Protein AF-A0A2N3PRE5-F1 (afdb_monomer_lite)

Sequence (59 aa):
MESAAVSDPSKLAAAIKDIEGFVDDPLFRTKIGKEYRLDQIDEAMAYEAAPGARAVLVS

Foldseek 3Di:
DDPPQPPDVVSVVVVVVVVVVCCPPPQQQADAPEEDEPVCVVVQVVDDDDPRYHYHYDD

Structure (mmCIF, N/CA/C/O backbone):
data_AF-A0A2N3PRE5-F1
#
_entry.id   AF-A0A2N3PRE5-F1
#
loop_
_atom_site.group_PDB
_atom_site.id
_atom_site.type_symbol
_atom_site.label_atom_id
_atom_site.label_alt_id
_atom_site.label_comp_id
_atom_site.label_asym_id
_atom_site.label_entity_id
_atom_site.label_seq_id
_atom_site.pdbx_PDB_ins_code
_atom_site.Cartn_x
_atom_site.Cartn_y
_atom_site.Cartn_z
_atom_site.occupancy
_atom_site.B_iso_or_equiv
_atom_site.auth_seq_id
_atom_site.auth_comp_id
_atom_site.auth_asym_id
_atom_site.auth_atom_id
_atom_site.pdbx_PDB_model_num
ATOM 1 N N . MET A 1 1 ? 15.439 -18.555 -5.413 1.00 44.03 1 MET A N 1
ATOM 2 C CA . MET A 1 1 ? 14.891 -17.801 -6.556 1.00 44.03 1 MET A CA 1
ATOM 3 C C . MET A 1 1 ? 15.217 -16.343 -6.281 1.00 44.03 1 MET A C 1
ATOM 5 O O . MET A 1 1 ? 14.460 -15.672 -5.599 1.00 44.03 1 MET A O 1
ATOM 9 N N . GLU A 1 2 ? 16.431 -15.920 -6.633 1.00 47.53 2 GLU A N 1
ATOM 10 C CA . GLU A 1 2 ? 16.896 -14.550 -6.385 1.00 47.53 2 GLU A CA 1
ATOM 11 C C . GLU A 1 2 ? 16.313 -13.617 -7.450 1.00 47.53 2 GLU A C 1
ATOM 13 O O . GLU A 1 2 ? 16.363 -13.923 -8.643 1.00 47.53 2 GLU A O 1
ATOM 18 N N . SER A 1 3 ? 15.737 -12.493 -7.018 1.00 46.94 3 SER A N 1
ATOM 19 C CA . SER A 1 3 ? 15.229 -11.441 -7.900 1.00 46.94 3 SER A CA 1
ATOM 20 C C . SER A 1 3 ? 16.385 -10.789 -8.662 1.00 46.94 3 SER A C 1
ATOM 22 O O . SER A 1 3 ? 16.937 -9.778 -8.237 1.00 46.94 3 SER A O 1
ATOM 24 N N . ALA A 1 4 ? 16.722 -11.342 -9.828 1.00 55.00 4 ALA A N 1
ATOM 25 C CA . ALA A 1 4 ? 17.754 -10.839 -10.742 1.00 55.00 4 ALA A CA 1
ATOM 26 C C . ALA A 1 4 ? 17.478 -9.423 -11.303 1.00 55.00 4 ALA A C 1
ATOM 28 O O . ALA A 1 4 ? 18.285 -8.886 -12.059 1.00 55.00 4 ALA A O 1
ATOM 29 N N . ALA A 1 5 ? 16.346 -8.809 -10.944 1.00 51.56 5 ALA A N 1
ATOM 30 C CA . ALA A 1 5 ? 15.940 -7.481 -11.392 1.00 51.56 5 ALA A CA 1
ATOM 31 C C . ALA A 1 5 ? 16.627 -6.321 -10.641 1.00 51.56 5 ALA A C 1
ATOM 33 O O . ALA A 1 5 ? 16.574 -5.193 -11.118 1.00 51.56 5 ALA A O 1
ATOM 34 N N . VAL A 1 6 ? 17.276 -6.568 -9.494 1.00 56.12 6 VAL A N 1
ATOM 35 C CA . VAL A 1 6 ? 17.830 -5.490 -8.641 1.00 56.12 6 VAL A CA 1
ATOM 36 C C . VAL A 1 6 ? 19.338 -5.273 -8.852 1.00 56.12 6 VAL A C 1
ATOM 38 O O . VAL A 1 6 ? 19.862 -4.212 -8.529 1.00 56.12 6 VAL A O 1
ATOM 41 N N . SER A 1 7 ? 20.054 -6.246 -9.422 1.00 64.56 7 SER A N 1
ATOM 42 C CA . SER A 1 7 ? 21.526 -6.217 -9.505 1.00 64.56 7 SER A CA 1
ATOM 43 C C . SER A 1 7 ? 22.090 -5.535 -10.759 1.00 64.56 7 SER A C 1
ATOM 45 O O . SER A 1 7 ? 23.297 -5.322 -10.837 1.00 64.56 7 SER A O 1
ATOM 47 N N . ASP A 1 8 ? 21.246 -5.202 -11.740 1.00 75.00 8 ASP A N 1
ATOM 48 C CA . ASP A 1 8 ? 21.643 -4.529 -12.981 1.00 75.00 8 ASP A CA 1
ATOM 49 C C . ASP A 1 8 ? 20.993 -3.133 -13.049 1.00 75.00 8 ASP A C 1
ATOM 51 O O . ASP A 1 8 ? 19.794 -3.027 -13.328 1.00 75.00 8 ASP A O 1
ATOM 55 N N . PRO A 1 9 ? 21.764 -2.055 -12.814 1.00 74.19 9 PRO A N 1
ATOM 56 C CA . PRO A 1 9 ? 21.251 -0.686 -12.794 1.00 74.19 9 PRO A CA 1
ATOM 57 C C . PRO A 1 9 ? 20.545 -0.262 -14.088 1.00 74.19 9 PRO A C 1
ATOM 59 O O . PRO A 1 9 ? 19.612 0.538 -14.045 1.00 74.19 9 PRO A O 1
ATOM 62 N N . SER A 1 10 ? 20.953 -0.807 -15.240 1.00 76.50 10 SER A N 1
ATOM 63 C CA . SER A 1 10 ? 20.338 -0.465 -16.530 1.00 76.50 10 SER A CA 1
ATOM 64 C C . SER A 1 10 ? 18.980 -1.142 -16.691 1.00 76.50 10 SER A C 1
ATOM 66 O O . SER A 1 10 ? 18.033 -0.530 -17.184 1.00 76.50 10 SER A O 1
ATOM 68 N N . LYS A 1 11 ? 18.858 -2.392 -16.226 1.00 77.25 11 LYS A N 1
ATOM 69 C CA . LYS A 1 11 ? 17.573 -3.106 -16.194 1.00 77.25 11 LYS A CA 1
ATOM 70 C C . LYS A 1 11 ? 16.615 -2.506 -15.171 1.00 77.25 11 LYS A C 1
ATOM 72 O O . LYS A 1 11 ? 15.424 -2.429 -15.449 1.00 77.25 11 LYS A O 1
ATOM 77 N N . LEU A 1 12 ? 17.133 -2.034 -14.036 1.00 76.56 12 LEU A N 1
ATOM 78 C CA . LEU A 1 12 ? 16.346 -1.314 -13.039 1.00 76.56 12 LEU A CA 1
ATOM 79 C C . LEU A 1 12 ? 15.768 -0.016 -13.621 1.00 76.56 12 LEU A C 1
ATOM 81 O O . LEU A 1 12 ? 14.571 0.221 -13.502 1.00 76.56 12 LEU A O 1
ATOM 85 N N . ALA A 1 13 ? 16.586 0.790 -14.304 1.00 78.94 13 ALA A N 1
ATOM 86 C CA . ALA A 1 13 ? 16.130 2.034 -14.926 1.00 78.94 13 ALA A CA 1
ATOM 87 C C . ALA A 1 13 ? 15.076 1.798 -16.023 1.00 78.94 13 ALA A C 1
ATOM 89 O O . ALA A 1 13 ? 14.091 2.532 -16.097 1.00 78.94 13 ALA A O 1
ATOM 90 N N . ALA A 1 14 ? 1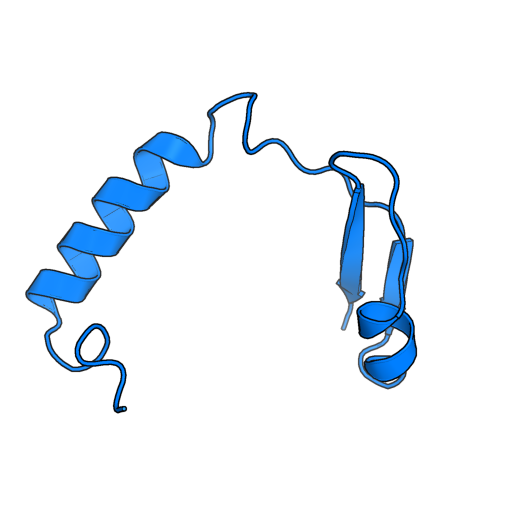5.253 0.761 -16.848 1.00 81.88 14 ALA A N 1
ATOM 91 C CA . ALA A 1 14 ? 14.265 0.379 -17.856 1.00 81.88 14 ALA A CA 1
ATOM 92 C C . ALA A 1 14 ? 12.942 -0.068 -17.214 1.00 81.88 14 ALA A C 1
ATOM 94 O O . ALA A 1 14 ? 11.884 0.422 -17.593 1.00 81.88 14 ALA A O 1
ATOM 95 N N . ALA A 1 15 ? 13.006 -0.924 -16.190 1.00 79.94 15 ALA A N 1
ATOM 96 C CA . ALA A 1 15 ? 11.821 -1.388 -15.475 1.00 79.94 15 ALA A CA 1
ATOM 97 C C . ALA A 1 15 ? 11.069 -0.242 -14.779 1.00 79.94 15 ALA A C 1
ATOM 99 O O . ALA A 1 15 ? 9.843 -0.216 -14.811 1.00 79.94 15 ALA A O 1
ATOM 100 N N . ILE A 1 16 ? 11.783 0.723 -14.187 1.00 81.19 16 ILE A N 1
ATOM 101 C CA . ILE A 1 16 ? 11.168 1.916 -13.585 1.00 81.19 16 ILE A CA 1
ATOM 102 C C . ILE A 1 16 ? 10.422 2.722 -14.650 1.00 81.19 16 ILE A C 1
ATOM 104 O O . ILE A 1 16 ? 9.245 3.015 -14.464 1.00 81.19 16 ILE A O 1
ATOM 108 N N . LYS A 1 17 ? 11.073 3.022 -15.779 1.00 81.75 17 LYS A N 1
ATOM 109 C CA . LYS A 1 17 ? 10.466 3.793 -16.872 1.00 81.75 17 LYS A CA 1
ATOM 110 C C . LYS A 1 17 ? 9.229 3.106 -17.456 1.00 81.75 17 LYS A C 1
ATOM 112 O O . LYS A 1 17 ? 8.251 3.775 -17.782 1.00 81.75 17 LYS A O 1
ATOM 117 N N . ASP A 1 18 ? 9.268 1.783 -17.583 1.00 81.62 18 ASP A N 1
ATOM 118 C CA . ASP A 1 18 ? 8.122 1.007 -18.049 1.00 81.62 18 ASP A CA 1
ATOM 119 C C . ASP A 1 18 ? 6.962 1.093 -17.049 1.00 81.62 18 ASP A C 1
ATOM 121 O O . ASP A 1 18 ? 5.824 1.298 -17.459 1.00 81.62 18 ASP A O 1
ATOM 125 N N . ILE A 1 19 ? 7.237 1.006 -15.742 1.00 78.56 19 ILE A N 1
ATOM 126 C CA . ILE A 1 19 ? 6.218 1.098 -14.685 1.00 78.56 19 ILE A CA 1
ATOM 127 C C . ILE A 1 19 ? 5.620 2.508 -14.592 1.00 78.56 19 ILE A C 1
ATOM 129 O O . ILE A 1 19 ? 4.407 2.628 -14.423 1.00 78.56 19 ILE A O 1
ATOM 133 N N . GLU A 1 20 ? 6.428 3.566 -14.730 1.00 77.44 20 GLU A N 1
ATOM 134 C CA . GLU A 1 20 ? 5.978 4.968 -14.667 1.00 77.44 20 GLU A CA 1
ATOM 135 C C . GLU A 1 20 ? 4.815 5.251 -15.626 1.00 77.44 20 GLU A C 1
ATOM 137 O O . GLU A 1 20 ? 3.854 5.916 -15.243 1.00 77.44 20 GLU A O 1
ATOM 142 N N . GLY A 1 21 ? 4.847 4.682 -16.836 1.00 71.06 21 GLY A N 1
ATOM 143 C CA . GLY A 1 21 ? 3.780 4.846 -17.828 1.00 71.06 21 GLY A CA 1
ATOM 144 C C . GLY A 1 21 ? 2.429 4.245 -17.421 1.00 71.06 21 GLY A C 1
ATOM 145 O O . GLY A 1 21 ? 1.403 4.626 -17.980 1.00 71.06 21 GLY A O 1
ATOM 146 N N . PHE A 1 22 ? 2.410 3.335 -16.445 1.00 72.19 22 PHE A N 1
ATOM 147 C CA . PHE A 1 22 ? 1.193 2.689 -15.954 1.00 72.19 22 PHE A CA 1
ATOM 148 C C . PHE A 1 22 ? 0.636 3.334 -14.682 1.00 72.19 22 PHE A C 1
ATOM 150 O O . PHE A 1 22 ? -0.528 3.117 -1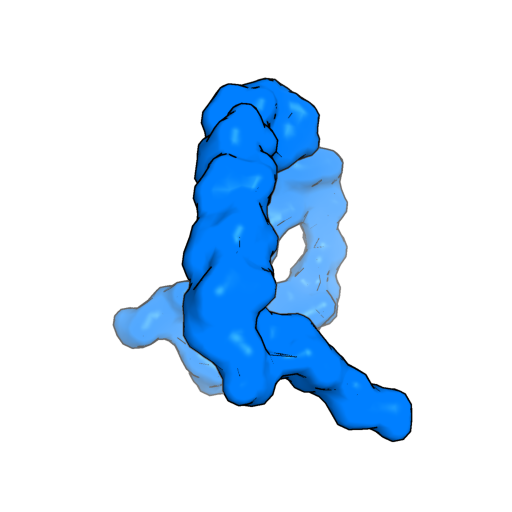4.363 1.00 72.19 22 PHE A O 1
ATOM 157 N N . VAL A 1 23 ? 1.417 4.134 -13.950 1.00 68.75 23 VAL A N 1
ATOM 158 C CA . VAL A 1 23 ? 0.981 4.695 -12.654 1.00 68.75 23 VAL A CA 1
ATOM 159 C C . VAL A 1 23 ? -0.237 5.618 -12.801 1.00 68.75 23 VAL A C 1
ATOM 161 O O . VAL A 1 23 ? -1.102 5.637 -11.924 1.00 68.75 23 VAL A O 1
ATOM 164 N N . ASP A 1 24 ? -0.346 6.323 -13.927 1.00 68.50 24 ASP A N 1
ATOM 165 C CA . ASP A 1 24 ? -1.471 7.218 -14.219 1.00 68.50 24 ASP A CA 1
ATOM 166 C C . ASP A 1 24 ? -2.685 6.512 -14.850 1.00 68.50 24 ASP A C 1
ATOM 168 O O . ASP A 1 24 ? -3.745 7.131 -15.011 1.00 68.50 24 ASP A O 1
ATOM 172 N N . ASP A 1 25 ? -2.573 5.225 -15.201 1.00 73.38 25 ASP A N 1
ATOM 173 C CA . ASP A 1 25 ? -3.680 4.484 -15.802 1.00 73.38 25 ASP A CA 1
ATOM 174 C C . ASP A 1 25 ? -4.824 4.328 -14.774 1.00 73.38 25 ASP A C 1
ATOM 176 O O . ASP A 1 25 ? -4.603 3.881 -13.638 1.00 73.38 25 ASP A O 1
ATOM 180 N N . PRO A 1 26 ? -6.077 4.665 -15.141 1.00 72.50 26 PRO A N 1
ATOM 181 C CA . PRO A 1 26 ? -7.246 4.471 -14.288 1.00 72.50 26 PRO A CA 1
ATOM 182 C C . PRO A 1 26 ? -7.393 3.060 -13.696 1.00 72.50 26 PRO A C 1
ATOM 184 O O . PRO A 1 26 ? -8.019 2.926 -12.646 1.00 72.50 26 PRO A O 1
ATOM 187 N N . LEU A 1 27 ? -6.824 2.030 -14.331 1.00 71.25 27 LEU A N 1
ATOM 188 C CA . LEU A 1 27 ? -6.804 0.649 -13.841 1.00 71.25 27 LEU A CA 1
ATOM 189 C C . LEU A 1 27 ? -5.936 0.461 -12.589 1.00 71.25 27 LEU A C 1
ATOM 191 O O . LEU A 1 27 ? -6.241 -0.401 -11.765 1.00 71.25 27 LEU A O 1
ATOM 195 N N . PHE A 1 28 ? -4.885 1.268 -12.420 1.00 69.12 28 PHE A N 1
ATOM 196 C CA . PHE A 1 28 ? -3.982 1.212 -11.265 1.00 69.12 28 PHE A CA 1
ATOM 197 C C . PHE A 1 28 ? -4.285 2.283 -10.213 1.00 69.12 28 PHE A C 1
ATOM 199 O O . PHE A 1 28 ? -3.639 2.315 -9.162 1.00 69.12 28 PHE A O 1
ATOM 206 N N . ARG A 1 29 ? -5.312 3.118 -10.433 1.00 70.56 29 ARG A N 1
ATOM 207 C CA . ARG A 1 29 ? -5.791 4.062 -9.419 1.00 70.56 29 ARG A CA 1
ATOM 208 C C . ARG A 1 29 ? -6.248 3.321 -8.171 1.00 70.56 29 ARG A C 1
ATOM 210 O O . ARG A 1 29 ? -7.315 2.709 -8.127 1.00 70.56 29 ARG A O 1
ATOM 217 N N . THR A 1 30 ? -5.452 3.455 -7.122 1.00 73.38 30 THR A N 1
ATOM 218 C CA . THR A 1 30 ? -5.812 3.029 -5.776 1.00 73.38 30 THR A CA 1
ATOM 219 C C . THR A 1 30 ? -6.292 4.224 -4.957 1.00 73.38 30 THR A C 1
ATOM 221 O O . THR A 1 30 ? -5.957 5.377 -5.228 1.00 73.38 30 THR A O 1
ATOM 224 N N . LYS A 1 31 ? -7.139 3.955 -3.967 1.00 80.56 31 LYS A N 1
ATOM 225 C CA . LYS A 1 31 ? -7.604 4.912 -2.964 1.00 80.56 31 LYS A CA 1
ATOM 226 C C . LYS A 1 31 ? -7.117 4.449 -1.595 1.00 80.56 31 LYS A C 1
ATOM 228 O O . LYS A 1 31 ? -7.007 3.246 -1.346 1.00 80.56 31 LYS A O 1
ATOM 233 N N . ILE A 1 32 ? -6.867 5.395 -0.696 1.00 82.88 32 ILE A N 1
ATOM 234 C CA . ILE A 1 32 ? -6.552 5.073 0.698 1.00 82.88 32 ILE A CA 1
ATOM 235 C C . ILE A 1 32 ? -7.816 4.491 1.338 1.00 82.88 32 ILE A C 1
ATOM 237 O O . ILE A 1 32 ? -8.857 5.144 1.369 1.00 82.88 32 ILE A O 1
ATOM 241 N N . GLY A 1 33 ? -7.732 3.236 1.781 1.00 84.62 33 GLY A N 1
ATOM 242 C CA . GLY A 1 33 ? -8.817 2.531 2.460 1.00 84.62 33 GLY A CA 1
ATOM 243 C C . GLY A 1 33 ? -8.781 2.758 3.967 1.00 84.62 33 GLY A C 1
ATOM 244 O O . GLY A 1 33 ? -9.783 3.151 4.560 1.00 84.62 33 GLY A O 1
ATOM 245 N N . LYS A 1 34 ? -7.615 2.530 4.582 1.00 88.69 34 LYS A N 1
ATOM 246 C CA . LYS A 1 34 ? -7.384 2.768 6.009 1.00 88.69 34 LYS A CA 1
ATOM 247 C C . LYS A 1 34 ? -5.902 2.996 6.298 1.00 88.69 34 LYS A C 1
ATOM 249 O O . LYS A 1 34 ? -5.045 2.360 5.687 1.00 88.69 34 LYS A O 1
ATOM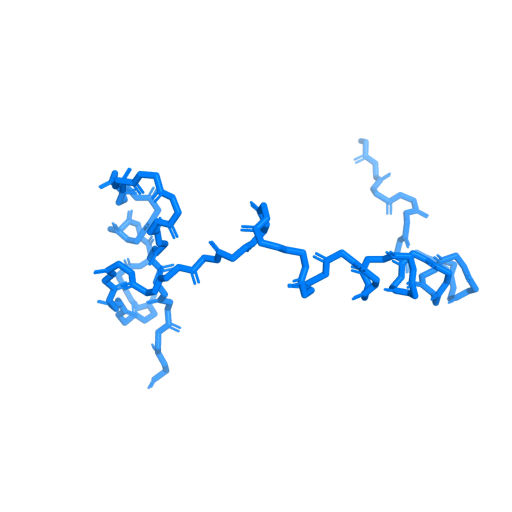 254 N N . GLU A 1 35 ? -5.627 3.889 7.239 1.00 92.50 35 GLU A N 1
ATOM 255 C CA . GLU A 1 35 ? -4.281 4.150 7.742 1.00 92.50 35 GLU A CA 1
ATOM 256 C C . GLU A 1 35 ? -3.983 3.285 8.967 1.00 92.50 35 GLU A C 1
ATOM 258 O O . GLU A 1 35 ? -4.845 3.063 9.823 1.00 92.50 35 GLU A O 1
ATOM 263 N N . TYR A 1 36 ? -2.747 2.807 9.033 1.00 91.88 36 TYR A N 1
ATOM 264 C CA . TYR A 1 36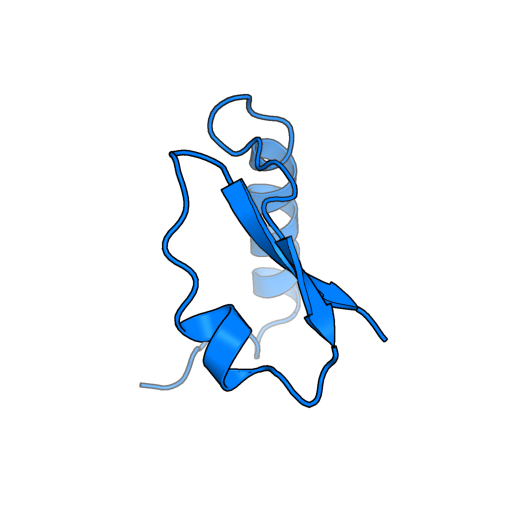 ? -2.215 1.988 10.109 1.00 91.88 36 TYR A CA 1
ATOM 265 C C . TYR A 1 36 ? -0.862 2.542 10.529 1.00 91.88 36 TYR A C 1
ATOM 267 O O . TYR A 1 36 ? -0.062 2.955 9.692 1.00 91.88 36 TYR A O 1
ATOM 275 N N . ARG A 1 37 ? -0.583 2.527 11.829 1.00 92.44 37 ARG A N 1
ATOM 276 C CA . ARG A 1 37 ? 0.759 2.828 12.326 1.00 92.44 37 ARG A CA 1
ATOM 277 C C . ARG A 1 37 ? 1.697 1.662 12.009 1.00 92.44 37 ARG A C 1
ATOM 279 O O . ARG A 1 37 ? 1.251 0.528 11.834 1.00 92.44 37 ARG A O 1
ATOM 286 N N . LEU A 1 38 ? 3.001 1.928 11.965 1.00 88.44 38 LEU A N 1
ATOM 287 C CA . LEU A 1 38 ? 4.030 0.910 11.699 1.00 88.44 38 LEU A CA 1
ATOM 288 C C . LEU A 1 38 ? 3.966 -0.307 12.638 1.00 88.44 38 LEU A C 1
ATOM 290 O O . LEU A 1 38 ? 4.252 -1.421 12.210 1.00 88.44 38 LEU A O 1
ATOM 294 N N . ASP A 1 39 ? 3.564 -0.117 13.895 1.00 92.62 39 ASP A N 1
ATOM 295 C CA . ASP A 1 39 ? 3.394 -1.197 14.875 1.00 92.62 39 ASP A CA 1
ATOM 296 C C . ASP A 1 39 ? 2.141 -2.061 14.636 1.00 92.62 39 ASP A C 1
ATOM 298 O O . ASP A 1 39 ? 1.999 -3.112 15.251 1.00 92.62 39 ASP A O 1
ATOM 302 N N . GLN A 1 40 ? 1.261 -1.663 13.714 1.00 91.25 40 GLN A N 1
ATOM 303 C CA . GLN A 1 40 ? 0.038 -2.379 13.334 1.00 91.25 40 GLN A CA 1
ATOM 304 C C . GLN A 1 40 ? 0.187 -3.088 11.980 1.00 91.25 40 GLN A C 1
ATOM 306 O O . GLN A 1 40 ? -0.791 -3.273 11.254 1.00 91.25 40 GLN A O 1
ATOM 311 N N . ILE A 1 41 ? 1.413 -3.473 11.611 1.00 90.81 41 ILE A N 1
ATOM 312 C CA . ILE A 1 41 ? 1.708 -4.060 10.298 1.00 90.81 41 ILE A CA 1
ATOM 313 C C . ILE A 1 41 ? 0.886 -5.321 10.013 1.00 90.81 41 ILE A C 1
ATOM 315 O O . ILE A 1 41 ? 0.374 -5.474 8.908 1.00 90.81 41 ILE A O 1
ATOM 319 N N . ASP A 1 42 ? 0.676 -6.177 11.012 1.00 92.44 42 ASP A N 1
ATOM 320 C CA . ASP A 1 42 ? -0.113 -7.400 10.848 1.00 92.44 42 ASP A CA 1
ATOM 321 C C . ASP A 1 42 ? -1.589 -7.084 10.557 1.00 92.44 42 ASP A C 1
ATOM 323 O O . ASP A 1 42 ? -2.222 -7.726 9.719 1.00 92.44 42 ASP A O 1
ATOM 327 N N . GLU A 1 43 ? -2.132 -6.035 11.180 1.00 88.75 43 GLU A N 1
ATOM 328 C CA . GLU A 1 43 ? -3.504 -5.568 10.950 1.00 88.75 43 GLU A CA 1
ATOM 329 C C . GLU A 1 43 ? -3.662 -4.913 9.571 1.00 88.75 43 GLU A C 1
ATOM 331 O O . GLU A 1 43 ? -4.705 -5.058 8.931 1.00 88.75 43 GLU A O 1
ATOM 336 N N . ALA A 1 44 ? -2.628 -4.205 9.105 1.00 89.12 44 ALA A N 1
ATOM 337 C CA . ALA A 1 44 ? -2.577 -3.644 7.760 1.00 89.12 44 ALA A CA 1
ATOM 338 C C . ALA A 1 44 ? -2.515 -4.751 6.695 1.00 89.12 44 ALA A C 1
ATOM 340 O O . ALA A 1 44 ? -3.187 -4.661 5.669 1.00 89.12 44 ALA A O 1
ATOM 341 N N . MET A 1 45 ? -1.751 -5.817 6.957 1.00 89.19 45 MET A N 1
ATOM 342 C CA . MET A 1 45 ? -1.643 -6.986 6.079 1.00 89.19 45 MET A CA 1
ATOM 343 C C . MET A 1 45 ? -2.940 -7.802 6.025 1.00 89.19 45 MET A C 1
ATOM 345 O O . MET A 1 45 ? -3.262 -8.366 4.982 1.00 89.19 45 MET A O 1
ATOM 349 N N . ALA A 1 46 ? -3.699 -7.840 7.122 1.00 91.31 46 ALA A N 1
ATOM 350 C CA . ALA A 1 46 ? -4.995 -8.511 7.204 1.00 91.31 46 ALA A CA 1
ATOM 351 C C . ALA A 1 46 ? -6.174 -7.664 6.680 1.00 91.31 46 ALA A C 1
ATOM 353 O O . ALA A 1 46 ? -7.320 -8.111 6.731 1.00 91.31 46 ALA A O 1
ATOM 354 N N . TYR A 1 47 ? -5.934 -6.438 6.203 1.00 88.19 47 TYR A N 1
ATOM 355 C CA . TYR A 1 47 ? -6.996 -5.551 5.735 1.00 88.19 47 TYR A CA 1
ATOM 356 C C . TYR A 1 47 ? -7.638 -6.064 4.438 1.00 88.19 47 TYR A C 1
ATOM 358 O O . TYR A 1 47 ? -7.060 -5.982 3.352 1.00 88.19 47 TYR A O 1
ATOM 366 N N . GLU A 1 48 ? -8.879 -6.535 4.545 1.00 82.44 48 GLU A N 1
ATOM 367 C CA . GLU A 1 48 ? -9.724 -6.827 3.392 1.00 82.44 48 GLU A CA 1
ATOM 368 C C . GLU A 1 48 ? -10.366 -5.541 2.867 1.00 82.44 48 GLU A C 1
ATOM 370 O O . GLU A 1 48 ? -11.083 -4.831 3.576 1.00 82.44 48 GLU A O 1
ATOM 375 N N . ALA A 1 49 ? -10.098 -5.232 1.602 1.00 78.12 49 ALA A N 1
ATOM 376 C CA . ALA A 1 49 ? -10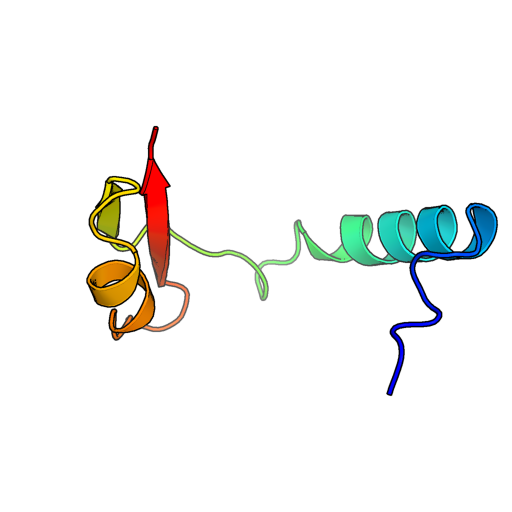.482 -3.972 0.993 1.00 78.12 49 ALA A CA 1
ATOM 377 C C . ALA A 1 49 ? -11.512 -4.166 -0.124 1.00 78.12 49 ALA A C 1
ATOM 379 O O . ALA A 1 49 ? -11.459 -5.132 -0.888 1.00 78.12 49 ALA A O 1
ATOM 380 N N . ALA A 1 50 ? -12.406 -3.187 -0.281 1.00 77.44 50 ALA A N 1
ATOM 381 C CA . ALA A 1 50 ? -13.183 -3.043 -1.508 1.00 77.44 50 ALA A CA 1
ATOM 382 C C . ALA A 1 50 ? -12.243 -2.806 -2.716 1.00 77.44 50 ALA A C 1
ATOM 384 O O . ALA A 1 50 ? -11.123 -2.319 -2.526 1.00 77.44 50 ALA A O 1
ATOM 385 N N . PRO A 1 51 ? -12.667 -3.098 -3.963 1.00 76.75 51 PRO A N 1
ATOM 386 C CA . PRO A 1 51 ? -11.816 -2.946 -5.141 1.00 76.75 51 PRO A CA 1
ATOM 387 C C . PRO A 1 51 ? -11.160 -1.562 -5.218 1.00 76.75 51 PRO A C 1
ATOM 389 O O . PRO A 1 51 ? -11.834 -0.532 -5.195 1.00 76.75 51 PRO A O 1
ATOM 392 N N . GLY A 1 52 ? -9.829 -1.548 -5.290 1.00 71.94 52 GLY A N 1
ATOM 393 C CA . GLY A 1 52 ? -9.031 -0.325 -5.381 1.00 71.94 52 GLY A CA 1
ATOM 394 C C . GLY A 1 52 ? -8.720 0.364 -4.048 1.00 71.94 52 GLY A C 1
ATOM 395 O O . GLY A 1 52 ? -7.916 1.290 -4.055 1.00 71.94 52 GLY A O 1
ATOM 396 N N . ALA A 1 53 ? -9.272 -0.065 -2.910 1.00 82.75 53 ALA A N 1
ATOM 397 C CA . ALA A 1 53 ? -8.865 0.445 -1.599 1.00 82.75 53 ALA A CA 1
ATOM 398 C C . ALA A 1 53 ? -7.620 -0.300 -1.081 1.00 82.75 53 ALA A C 1
ATOM 400 O O . ALA A 1 53 ? -7.487 -1.510 -1.266 1.00 82.75 53 ALA A O 1
ATOM 401 N N . ARG A 1 54 ? -6.684 0.414 -0.447 1.00 84.38 54 ARG A N 1
ATOM 402 C CA . ARG A 1 54 ? -5.456 -0.166 0.127 1.00 84.38 54 ARG A CA 1
ATOM 403 C C . ARG A 1 54 ? -5.224 0.314 1.557 1.00 84.38 54 ARG A C 1
ATOM 405 O O . ARG A 1 54 ? -5.526 1.464 1.878 1.00 84.38 54 ARG A O 1
ATOM 412 N N . ALA A 1 55 ? -4.682 -0.565 2.397 1.00 86.88 55 ALA A N 1
ATOM 413 C CA . ALA A 1 55 ? -4.112 -0.163 3.677 1.00 86.88 55 ALA A CA 1
ATOM 414 C C . ALA A 1 55 ? -2.822 0.634 3.435 1.00 86.88 55 ALA A C 1
ATOM 416 O O . ALA A 1 55 ? -2.033 0.280 2.558 1.00 86.88 55 ALA A O 1
ATOM 417 N N . VAL A 1 56 ? -2.620 1.702 4.203 1.00 88.88 56 VAL A N 1
ATOM 418 C CA . VAL A 1 56 ? -1.425 2.552 4.135 1.00 88.88 56 VAL A CA 1
ATOM 419 C C . VAL A 1 56 ? -0.759 2.578 5.501 1.00 88.88 56 VAL A C 1
ATOM 421 O O . VAL A 1 56 ? -1.422 2.822 6.507 1.00 88.88 56 VAL A O 1
ATOM 424 N N . LEU A 1 57 ? 0.551 2.329 5.527 1.00 88.50 57 LEU A N 1
ATOM 425 C CA . LEU A 1 57 ? 1.363 2.513 6.725 1.00 88.50 57 LEU A CA 1
ATOM 426 C C . LEU A 1 57 ? 1.798 3.974 6.823 1.00 88.50 57 LEU A C 1
ATOM 428 O O . LEU A 1 57 ? 2.364 4.517 5.874 1.00 88.50 57 LEU A O 1
ATOM 432 N N . VAL A 1 58 ? 1.542 4.589 7.973 1.00 87.81 58 VAL A N 1
ATOM 433 C CA . VAL A 1 58 ? 1.947 5.959 8.298 1.00 87.81 58 VAL A CA 1
ATOM 434 C C . VAL A 1 58 ? 2.989 5.950 9.419 1.00 87.81 58 VAL A C 1
ATOM 436 O O . VAL A 1 58 ? 2.975 5.069 10.287 1.00 87.81 58 VAL A O 1
ATOM 439 N N . SER A 1 59 ? 3.928 6.898 9.347 1.00 76.56 59 SER A N 1
ATOM 440 C CA . SER A 1 59 ? 5.059 7.056 10.275 1.00 76.56 59 SER A CA 1
ATOM 441 C C . SER A 1 59 ? 4.691 7.824 11.534 1.00 76.56 59 SER A C 1
ATOM 443 O O . SER A 1 59 ? 4.058 8.892 11.366 1.00 76.56 59 SER A O 1
#

Secondary structure (DSSP, 8-state):
---TTSS-HHHHHHHHHHHHHHHTSTTT--EEEEEEEGGGHHHHHT---STTEEEEEE-

Radius of gyration: 15.31 Å; chains: 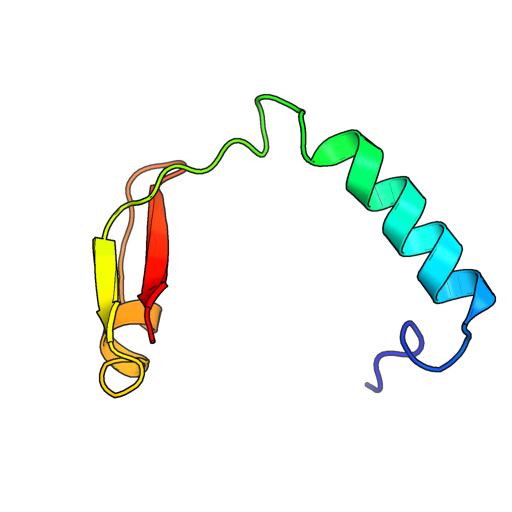1; bounding box: 35×25×33 Å

pLDDT: mean 77.89, std 11.91, range [44.03, 92.62]

Organism: NCBI:txid382514